Protein AF-A0A2W4LUK4-F1 (afdb_monomer_lite)

pLDDT: mean 84.58, std 15.96, range [46.69, 98.69]

Radius of gyration: 26.28 Å; chains: 1; bounding box: 44×62×73 Å

Sequence (164 aa):
MVSRQPTALFLGTAFAIAQFSGCGTDAVGIEACRRIERARCDAAVSCGFVDDGDACKRFYRDHCLHGLGRPAPDATSLDRCVQTIERASACARSNPEATAGECADPPSSADLDVCALVRSPERAPECAFLSVAPVPMPPSGGAGASGEAGTDSATAGAGGSAEP

Structure (mmCIF, N/CA/C/O backbone):
data_AF-A0A2W4LUK4-F1
#
_entry.id   AF-A0A2W4LUK4-F1
#
loop_
_atom_site.group_PDB
_atom_site.id
_atom_site.type_symbol
_atom_site.label_atom_id
_atom_site.label_alt_id
_atom_site.label_comp_id
_atom_site.label_asym_id
_atom_site.label_entity_id
_atom_site.label_seq_id
_atom_site.pdbx_PDB_ins_code
_atom_site.Cartn_x
_atom_site.Cartn_y
_atom_site.Cartn_z
_atom_site.occupancy
_atom_site.B_iso_or_equiv
_atom_site.auth_seq_id
_atom_site.auth_comp_id
_atom_site.auth_asym_id
_atom_site.auth_atom_id
_atom_site.pdbx_PDB_model_num
ATOM 1 N N . MET A 1 1 ? 3.392 -46.683 16.689 1.00 46.69 1 MET A N 1
ATOM 2 C CA . MET A 1 1 ? 2.782 -47.325 15.502 1.00 46.69 1 MET A CA 1
ATOM 3 C C . MET A 1 1 ? 2.897 -46.318 14.364 1.00 46.69 1 MET A C 1
ATOM 5 O O . MET A 1 1 ? 2.225 -45.305 14.410 1.00 46.69 1 MET A O 1
ATOM 9 N N . VAL A 1 2 ? 4.016 -46.294 13.634 1.00 59.22 2 VAL A N 1
ATOM 10 C CA . VAL A 1 2 ? 4.235 -46.971 12.336 1.00 59.22 2 VAL A CA 1
ATOM 11 C C . VAL A 1 2 ? 3.056 -46.805 11.377 1.00 59.22 2 VAL A C 1
ATOM 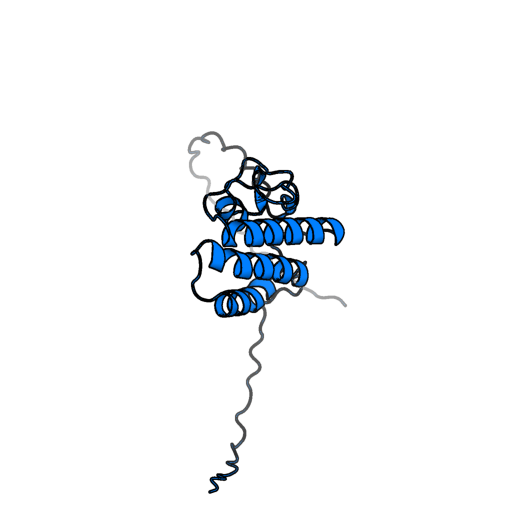13 O O . VAL A 1 2 ? 2.047 -47.478 11.539 1.00 59.22 2 VAL A O 1
ATOM 16 N N . SER A 1 3 ? 3.258 -46.015 10.321 1.00 57.88 3 SER A N 1
ATOM 17 C CA . SER A 1 3 ? 3.025 -46.523 8.968 1.00 57.88 3 SER A CA 1
ATOM 18 C C . SER A 1 3 ? 3.982 -45.848 7.980 1.00 57.88 3 SER A C 1
ATOM 20 O O . SER A 1 3 ? 3.891 -44.656 7.706 1.00 57.88 3 SER A O 1
ATOM 22 N N . ARG A 1 4 ? 4.963 -46.632 7.516 1.00 75.19 4 ARG A N 1
ATOM 23 C CA . ARG A 1 4 ? 5.791 -46.382 6.330 1.00 75.19 4 ARG A CA 1
ATOM 24 C C . ARG A 1 4 ? 5.063 -47.028 5.157 1.00 75.19 4 ARG A C 1
ATOM 26 O O . ARG A 1 4 ? 4.734 -48.208 5.265 1.00 75.19 4 ARG A O 1
ATOM 33 N N . GLN A 1 5 ? 4.901 -46.323 4.043 1.00 68.12 5 GLN A N 1
ATOM 34 C CA . GLN A 1 5 ? 4.593 -46.957 2.763 1.00 68.12 5 GLN A CA 1
ATOM 35 C C . GLN A 1 5 ? 5.349 -46.312 1.592 1.00 68.12 5 GLN A C 1
ATOM 37 O O . GLN A 1 5 ? 5.859 -45.200 1.740 1.00 68.12 5 GLN A O 1
ATOM 42 N N . PRO A 1 6 ? 5.536 -47.081 0.500 1.00 59.81 6 PRO A N 1
ATOM 43 C CA . PRO A 1 6 ? 6.794 -47.144 -0.224 1.00 59.81 6 PRO A CA 1
ATOM 44 C C . PRO A 1 6 ? 6.776 -46.469 -1.598 1.00 59.81 6 PRO A C 1
ATOM 46 O O . PRO A 1 6 ? 5.744 -46.157 -2.183 1.00 59.81 6 PRO A O 1
ATOM 49 N N . THR A 1 7 ? 8.000 -46.328 -2.091 1.00 68.56 7 THR A N 1
ATOM 50 C CA . THR A 1 7 ? 8.476 -46.049 -3.443 1.00 68.56 7 THR A CA 1
ATOM 51 C C . THR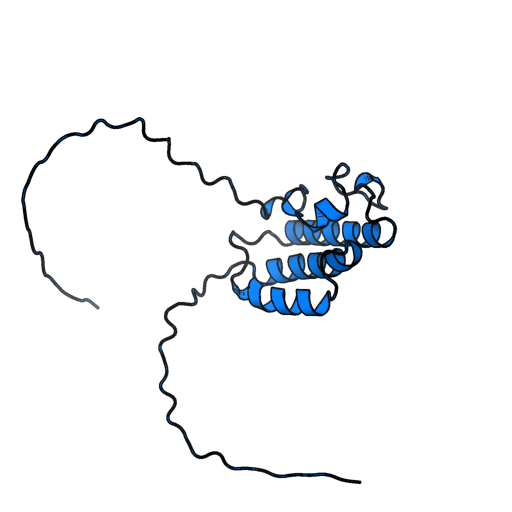 A 1 7 ? 7.639 -46.710 -4.548 1.00 68.56 7 THR A C 1
ATOM 53 O O . THR A 1 7 ? 7.563 -47.936 -4.615 1.00 68.56 7 THR A O 1
ATOM 56 N N . ALA A 1 8 ? 7.101 -45.908 -5.472 1.00 60.25 8 ALA A N 1
ATOM 57 C CA . ALA A 1 8 ? 6.606 -46.367 -6.769 1.00 60.25 8 ALA A CA 1
ATOM 58 C C . ALA A 1 8 ? 7.328 -45.603 -7.890 1.00 60.25 8 ALA A C 1
ATOM 60 O O . ALA A 1 8 ? 7.188 -44.390 -8.036 1.00 60.25 8 ALA A O 1
ATOM 61 N N . LEU A 1 9 ? 8.133 -46.357 -8.642 1.00 65.75 9 LEU A N 1
ATOM 62 C CA . LEU A 1 9 ? 8.734 -45.998 -9.923 1.00 65.75 9 LEU A CA 1
ATOM 63 C C . LEU A 1 9 ? 7.644 -45.526 -10.900 1.00 65.75 9 LEU A C 1
ATOM 65 O O . LEU A 1 9 ? 6.753 -46.307 -11.226 1.00 65.75 9 LEU A O 1
ATOM 69 N N . PHE A 1 10 ? 7.755 -44.305 -11.427 1.00 60.91 10 PHE A N 1
ATOM 70 C CA . PHE A 1 10 ? 7.036 -43.901 -12.638 1.00 60.91 10 PHE A CA 1
ATOM 71 C C . PHE A 1 10 ? 8.011 -43.819 -13.815 1.00 60.91 10 PHE A C 1
ATOM 73 O O . PHE A 1 10 ? 8.953 -43.027 -13.821 1.00 60.91 10 PHE A O 1
ATOM 80 N N . LEU A 1 11 ? 7.775 -44.714 -14.778 1.00 60.72 11 LEU A N 1
ATOM 81 C CA . LEU A 1 11 ? 8.427 -44.814 -16.080 1.00 60.72 11 LEU A CA 1
ATOM 82 C C . LEU A 1 11 ? 8.239 -43.532 -16.906 1.00 60.72 11 LEU A C 1
ATOM 84 O O . LEU A 1 11 ? 7.195 -42.883 -16.858 1.00 60.72 11 LEU A O 1
ATOM 88 N N . GLY A 1 12 ? 9.275 -43.215 -17.686 1.00 61.84 12 GLY A N 1
ATOM 89 C CA . GLY A 1 12 ? 9.436 -41.985 -18.454 1.00 61.84 12 GLY A CA 1
ATOM 90 C C . GLY A 1 12 ? 8.292 -41.669 -19.415 1.00 61.84 12 GLY A C 1
ATOM 91 O O . GLY A 1 12 ? 7.925 -42.470 -20.270 1.00 61.84 12 GLY A O 1
ATOM 92 N N . THR A 1 13 ? 7.789 -40.442 -19.299 1.00 68.19 13 THR A N 1
ATOM 93 C CA . THR A 1 13 ? 6.911 -39.805 -20.281 1.00 68.19 13 THR A CA 1
ATOM 94 C C . THR A 1 13 ? 7.718 -38.697 -20.956 1.00 68.19 13 THR A C 1
ATOM 96 O O . THR A 1 13 ? 8.252 -37.820 -20.278 1.00 68.19 13 THR A O 1
ATOM 99 N N . ALA A 1 14 ? 7.868 -38.777 -22.279 1.00 61.06 14 ALA A N 1
ATOM 100 C CA . ALA A 1 14 ? 8.579 -37.795 -23.088 1.00 61.06 14 ALA A CA 1
ATOM 101 C C . ALA A 1 14 ? 7.956 -36.400 -22.903 1.00 61.06 14 ALA A C 1
ATOM 103 O O . ALA A 1 14 ? 6.793 -36.176 -23.237 1.00 61.06 14 ALA A O 1
ATOM 104 N N . PHE A 1 15 ? 8.730 -35.475 -22.336 1.00 65.75 15 PHE A N 1
ATOM 105 C CA . PHE A 1 15 ? 8.309 -34.108 -22.051 1.00 65.75 15 PHE A CA 1
ATOM 106 C C . PHE A 1 15 ? 8.389 -33.284 -23.343 1.00 65.75 15 PHE A C 1
ATOM 108 O O . PHE A 1 15 ? 9.461 -32.827 -23.739 1.00 65.75 15 PHE A O 1
ATOM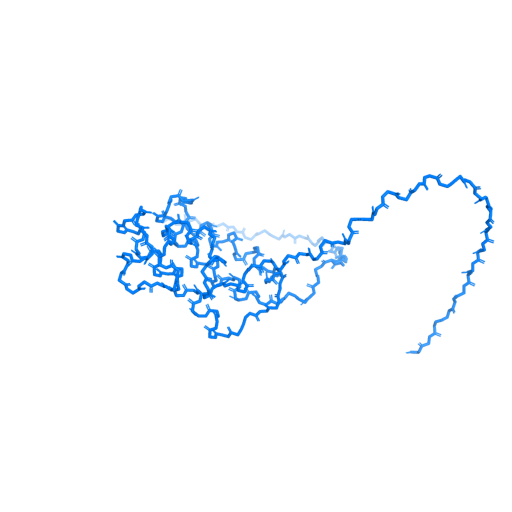 115 N N . ALA A 1 16 ? 7.261 -33.136 -24.039 1.00 65.62 16 ALA A N 1
ATOM 116 C CA . ALA A 1 16 ? 7.133 -32.184 -25.134 1.00 65.62 16 ALA A CA 1
ATOM 117 C C . ALA A 1 16 ? 7.242 -30.762 -24.556 1.00 65.62 16 ALA A C 1
ATOM 119 O O . ALA A 1 16 ? 6.345 -30.297 -23.855 1.00 65.62 16 ALA A O 1
ATOM 120 N N . ILE A 1 17 ? 8.367 -30.092 -24.810 1.00 64.81 17 ILE A N 1
ATOM 121 C CA . ILE A 1 17 ? 8.626 -28.715 -24.377 1.00 64.81 17 ILE A CA 1
ATOM 122 C C . ILE A 1 17 ? 7.738 -27.790 -25.219 1.00 64.81 17 ILE A C 1
ATOM 124 O O . ILE A 1 17 ? 8.090 -27.417 -26.338 1.00 64.81 17 ILE A O 1
ATOM 128 N N . ALA A 1 18 ? 6.555 -27.457 -24.703 1.00 59.66 18 ALA A N 1
ATOM 129 C CA . ALA A 1 18 ? 5.719 -26.407 -25.266 1.00 59.66 18 ALA A CA 1
ATOM 130 C C . ALA A 1 18 ? 6.436 -25.059 -25.086 1.00 59.66 18 ALA A C 1
ATOM 132 O O . ALA A 1 18 ? 6.815 -24.683 -23.978 1.00 59.66 18 ALA A O 1
ATOM 133 N N . GLN A 1 19 ? 6.652 -24.352 -26.194 1.00 59.44 19 GLN A N 1
ATOM 134 C CA . GLN A 1 19 ? 7.237 -23.015 -26.223 1.00 59.44 19 GLN A CA 1
ATOM 135 C C . GLN A 1 19 ? 6.277 -22.037 -25.530 1.00 59.44 19 GLN A C 1
ATOM 137 O O . GLN A 1 19 ? 5.262 -21.644 -26.102 1.00 59.44 19 GLN A O 1
ATOM 142 N N . PHE A 1 20 ? 6.585 -21.645 -24.292 1.00 57.16 20 PHE A N 1
ATOM 143 C CA . PHE A 1 20 ? 5.895 -20.570 -23.574 1.00 57.16 20 PHE A CA 1
ATOM 144 C C . PHE A 1 20 ? 6.317 -19.200 -24.132 1.00 57.16 20 PHE A C 1
ATOM 146 O O . PHE A 1 20 ? 6.951 -18.395 -23.453 1.00 57.16 20 PHE A O 1
ATOM 153 N N . SER A 1 21 ? 5.984 -18.916 -25.389 1.00 52.38 21 SER A N 1
ATOM 154 C CA . SER A 1 21 ? 6.063 -17.563 -25.941 1.00 52.38 21 SER A CA 1
ATOM 155 C C . SER A 1 21 ? 4.895 -16.742 -25.385 1.00 52.38 21 SER A C 1
ATOM 157 O O . SER A 1 21 ? 3.808 -16.755 -25.960 1.00 52.38 21 SER A O 1
ATOM 159 N N . GLY A 1 22 ? 5.081 -16.080 -24.238 1.00 51.62 22 GLY A N 1
ATOM 160 C CA . GLY A 1 22 ? 4.031 -15.207 -23.693 1.00 51.62 22 GLY A CA 1
ATOM 161 C C . GLY A 1 22 ? 4.251 -14.572 -22.318 1.00 51.62 22 GLY A C 1
ATOM 162 O O . GLY A 1 22 ? 3.525 -13.642 -21.982 1.00 51.62 22 GLY A O 1
ATOM 163 N N . CYS A 1 23 ? 5.238 -14.997 -21.526 1.00 60.34 23 CYS A N 1
ATOM 164 C CA . CYS A 1 23 ? 5.601 -14.284 -20.298 1.00 60.34 23 CYS A CA 1
ATOM 165 C C . CYS A 1 23 ? 6.689 -13.256 -20.631 1.00 60.34 23 CYS A C 1
ATOM 167 O O . CYS A 1 23 ? 7.864 -13.611 -20.696 1.00 60.34 23 CYS A O 1
ATOM 169 N N . GLY A 1 24 ? 6.308 -12.003 -20.895 1.00 65.94 24 GLY A N 1
ATOM 170 C CA . GLY A 1 24 ? 7.277 -10.914 -21.047 1.00 65.94 24 GLY A CA 1
ATOM 171 C C . GLY A 1 24 ? 8.159 -10.819 -19.798 1.00 65.94 24 GLY A C 1
ATOM 172 O O . GLY A 1 24 ? 7.650 -10.806 -18.680 1.00 65.94 24 GLY A O 1
ATOM 173 N N . THR A 1 25 ? 9.478 -10.795 -19.975 1.00 66.38 25 THR A N 1
ATOM 174 C CA . THR A 1 25 ? 10.460 -10.781 -18.875 1.00 66.38 25 THR A CA 1
ATOM 175 C C . THR A 1 25 ? 10.599 -9.419 -18.196 1.00 66.38 25 THR A C 1
ATOM 177 O O . THR A 1 25 ? 11.348 -9.289 -17.233 1.00 66.38 25 THR A O 1
ATOM 180 N N . ASP A 1 26 ? 9.866 -8.412 -18.668 1.00 79.31 26 ASP A N 1
ATOM 181 C CA . ASP A 1 26 ? 10.051 -7.006 -18.297 1.00 79.31 26 ASP A CA 1
ATOM 182 C C . ASP A 1 26 ? 9.145 -6.566 -17.137 1.00 79.31 26 ASP A C 1
ATOM 184 O O . ASP A 1 26 ? 8.803 -5.391 -17.000 1.00 79.31 26 ASP A O 1
ATOM 188 N N . ALA A 1 27 ? 8.726 -7.510 -16.291 1.00 87.62 27 ALA A N 1
ATOM 189 C CA . ALA A 1 27 ? 7.955 -7.194 -15.098 1.00 87.62 27 ALA A CA 1
ATOM 190 C C . ALA A 1 27 ? 8.803 -6.342 -14.137 1.00 87.62 27 ALA A C 1
ATOM 192 O O . ALA A 1 27 ? 9.774 -6.806 -13.538 1.00 87.62 27 ALA A O 1
ATOM 193 N N . VAL A 1 28 ? 8.413 -5.079 -13.965 1.00 92.00 28 VAL A N 1
ATOM 194 C CA . VAL A 1 28 ? 9.071 -4.130 -13.061 1.00 92.00 28 VAL A CA 1
ATOM 195 C C . VAL A 1 28 ? 8.304 -4.012 -11.749 1.00 92.00 28 VAL A C 1
ATOM 197 O O . VAL A 1 28 ? 7.080 -4.051 -11.710 1.00 92.00 28 VAL A O 1
ATOM 200 N N . GLY A 1 29 ? 9.015 -3.854 -10.633 1.00 95.00 29 GLY A N 1
ATOM 201 C CA . GLY A 1 29 ? 8.372 -3.581 -9.345 1.00 95.00 29 GLY A CA 1
ATOM 202 C C . GLY A 1 29 ? 7.604 -4.758 -8.728 1.00 95.00 29 GLY A C 1
ATOM 203 O O . GLY A 1 29 ? 6.716 -4.517 -7.916 1.00 95.00 29 GLY A O 1
ATOM 204 N N . ILE A 1 30 ? 7.943 -6.013 -9.051 1.00 96.25 30 ILE A N 1
ATOM 205 C CA . ILE A 1 30 ? 7.355 -7.218 -8.419 1.00 96.25 30 ILE A CA 1
ATOM 206 C C . ILE A 1 30 ? 7.409 -7.121 -6.888 1.00 96.25 30 ILE A C 1
ATOM 208 O O . ILE A 1 30 ? 6.395 -7.280 -6.208 1.00 96.25 30 ILE A O 1
ATOM 212 N N . GLU A 1 31 ? 8.579 -6.801 -6.335 1.00 97.06 31 GLU A N 1
ATOM 213 C CA . GLU A 1 31 ? 8.751 -6.680 -4.884 1.00 97.06 31 GLU A CA 1
ATOM 214 C C . GLU A 1 31 ? 8.003 -5.473 -4.302 1.00 97.06 31 GLU A C 1
ATOM 216 O O . GLU A 1 31 ? 7.440 -5.565 -3.213 1.00 97.06 31 GLU A O 1
ATOM 221 N N . ALA A 1 32 ? 7.909 -4.366 -5.046 1.00 97.69 32 ALA A N 1
ATOM 222 C CA . ALA A 1 32 ? 7.105 -3.215 -4.642 1.00 97.69 32 ALA A CA 1
ATOM 223 C C . ALA A 1 32 ? 5.610 -3.574 -4.561 1.00 97.69 32 ALA A C 1
ATOM 225 O O . ALA A 1 32 ? 4.979 -3.315 -3.538 1.00 97.69 32 ALA A O 1
ATOM 226 N N . CYS A 1 33 ? 5.073 -4.253 -5.581 1.00 98.06 33 CYS A N 1
ATOM 227 C CA . CYS A 1 33 ? 3.707 -4.782 -5.581 1.00 98.06 33 CYS A CA 1
ATOM 228 C C . CYS A 1 33 ? 3.466 -5.693 -4.372 1.00 98.06 33 CYS A C 1
ATOM 230 O O . CYS A 1 33 ? 2.536 -5.470 -3.602 1.00 98.06 33 CYS A O 1
ATOM 232 N N . ARG A 1 34 ? 4.350 -6.672 -4.135 1.00 98.31 34 ARG A N 1
ATOM 233 C CA . ARG A 1 34 ? 4.213 -7.621 -3.017 1.00 98.31 34 ARG A CA 1
ATOM 234 C C . ARG A 1 34 ? 4.187 -6.939 -1.656 1.00 98.31 34 ARG A C 1
ATOM 236 O O . ARG A 1 34 ? 3.431 -7.367 -0.786 1.00 98.31 34 ARG A O 1
ATOM 243 N N . ARG A 1 35 ? 5.017 -5.914 -1.450 1.00 98.44 35 ARG A N 1
ATOM 244 C CA . ARG A 1 35 ? 5.051 -5.153 -0.193 1.00 98.44 35 ARG A CA 1
ATOM 245 C C . ARG A 1 35 ? 3.755 -4.376 0.029 1.00 98.44 35 ARG A C 1
ATOM 247 O O . ARG A 1 35 ? 3.193 -4.458 1.117 1.00 98.44 35 ARG A O 1
ATOM 254 N N . ILE A 1 36 ? 3.266 -3.690 -1.002 1.00 98.31 36 ILE A N 1
ATOM 255 C CA . ILE A 1 36 ? 2.015 -2.922 -0.946 1.00 98.31 36 ILE A CA 1
ATOM 256 C C . ILE A 1 36 ? 0.830 -3.854 -0.686 1.00 98.31 36 ILE A C 1
ATOM 258 O O . ILE A 1 36 ? 0.065 -3.629 0.248 1.00 98.31 36 ILE A O 1
ATOM 262 N N . GLU A 1 37 ? 0.704 -4.938 -1.453 1.00 98.38 37 GLU A N 1
ATOM 263 C CA . GLU A 1 37 ? -0.430 -5.855 -1.317 1.00 98.38 37 GLU A CA 1
ATOM 264 C C . GLU A 1 37 ? -0.395 -6.647 -0.010 1.00 98.38 37 GLU A C 1
ATOM 266 O O . GLU A 1 37 ? -1.443 -6.940 0.557 1.00 98.38 37 GLU A O 1
ATOM 271 N N . ARG A 1 38 ? 0.790 -6.933 0.544 1.00 98.56 38 ARG A N 1
ATOM 272 C CA . ARG A 1 38 ? 0.893 -7.505 1.893 1.00 98.56 38 ARG A CA 1
ATOM 273 C C . ARG A 1 38 ? 0.296 -6.570 2.941 1.00 98.56 38 ARG A C 1
ATOM 275 O O . ARG A 1 38 ? -0.549 -7.012 3.714 1.00 98.56 38 ARG A O 1
ATOM 282 N N . ALA A 1 39 ? 0.693 -5.297 2.923 1.00 98.38 39 ALA A N 1
ATOM 283 C CA . ALA A 1 39 ? 0.162 -4.297 3.845 1.00 98.38 39 ALA A CA 1
ATOM 284 C C . ALA A 1 39 ? -1.359 -4.135 3.680 1.00 98.38 39 ALA A C 1
ATOM 286 O O . ALA A 1 39 ? -2.089 -4.110 4.670 1.00 98.38 39 ALA A O 1
ATOM 287 N N . ARG A 1 40 ? -1.861 -4.108 2.435 1.00 98.50 40 ARG A N 1
ATOM 288 C CA . ARG A 1 40 ? -3.305 -4.038 2.154 1.00 98.50 40 ARG A CA 1
ATOM 289 C C . ARG A 1 40 ? -4.052 -5.267 2.647 1.00 98.50 40 ARG A C 1
ATOM 291 O O . ARG A 1 40 ? -5.105 -5.102 3.244 1.00 98.50 40 ARG A O 1
ATOM 298 N N . CYS A 1 41 ? -3.529 -6.474 2.438 1.00 98.62 41 CYS A N 1
ATOM 299 C CA . CYS A 1 41 ? -4.164 -7.703 2.915 1.00 98.62 41 CYS A CA 1
ATOM 300 C C . CYS A 1 41 ? -4.256 -7.751 4.445 1.00 98.62 41 CYS A C 1
ATOM 302 O O . CYS A 1 41 ? -5.300 -8.125 4.976 1.00 98.62 41 CYS A O 1
ATOM 304 N N . ASP A 1 42 ? -3.201 -7.345 5.157 1.00 97.44 42 ASP A N 1
ATOM 305 C CA . ASP A 1 42 ? -3.223 -7.292 6.624 1.00 97.44 42 ASP A CA 1
ATOM 306 C C . ASP A 1 42 ? -4.214 -6.220 7.133 1.00 97.44 42 ASP A C 1
ATOM 308 O O . ASP A 1 42 ? -4.914 -6.427 8.129 1.00 97.44 42 ASP A O 1
ATOM 312 N N . ALA A 1 43 ? -4.333 -5.097 6.418 1.00 97.56 43 ALA A N 1
ATOM 313 C CA . ALA A 1 43 ? -5.296 -4.039 6.717 1.00 97.56 43 ALA A CA 1
ATOM 314 C C . ALA A 1 43 ? -6.749 -4.430 6.394 1.00 97.56 43 ALA A C 1
ATOM 316 O O . ALA A 1 43 ? -7.666 -4.118 7.155 1.00 97.56 43 ALA A O 1
ATOM 317 N N . ALA A 1 44 ? -6.958 -5.147 5.290 1.00 98.31 44 ALA A N 1
ATOM 318 C CA . ALA A 1 44 ? -8.261 -5.531 4.756 1.00 98.31 44 ALA A CA 1
ATOM 319 C C . ALA A 1 44 ? -9.075 -6.397 5.727 1.00 98.31 44 ALA A C 1
ATOM 321 O O . ALA A 1 44 ? -10.299 -6.269 5.753 1.00 98.31 44 ALA A O 1
ATOM 322 N N . VAL A 1 45 ? -8.411 -7.208 6.559 1.00 98.19 45 VAL A N 1
ATOM 323 C CA . VAL A 1 45 ? -9.060 -7.984 7.632 1.00 98.19 45 VAL A CA 1
ATOM 324 C C . VAL A 1 45 ? -9.730 -7.059 8.649 1.00 98.19 45 VAL A C 1
ATOM 326 O O . VAL A 1 45 ? -10.873 -7.278 9.036 1.00 98.19 45 VAL A O 1
ATOM 329 N N . SER A 1 46 ? -9.050 -5.977 9.040 1.00 97.00 46 SER A N 1
ATOM 330 C CA . SER A 1 46 ? -9.565 -5.022 10.039 1.00 97.00 46 SER A CA 1
ATOM 331 C C . SER A 1 46 ? -10.763 -4.226 9.508 1.00 97.00 46 SER A C 1
ATOM 333 O O . SER A 1 46 ? -11.611 -3.791 10.275 1.00 97.00 46 SER A O 1
ATOM 335 N N . CYS A 1 47 ? -10.841 -4.070 8.185 1.00 97.88 47 CYS A N 1
ATOM 336 C CA . CYS A 1 47 ? -11.932 -3.399 7.483 1.00 97.88 47 CYS A CA 1
ATOM 337 C C . CYS A 1 47 ? -13.038 -4.349 6.990 1.00 97.88 47 CYS A C 1
ATOM 339 O O . CYS A 1 47 ? -13.947 -3.903 6.291 1.00 97.88 47 CYS A O 1
ATOM 341 N N . GLY A 1 48 ? -12.957 -5.652 7.289 1.00 97.81 48 GLY A N 1
ATOM 342 C CA . GLY A 1 48 ? -13.950 -6.643 6.859 1.00 97.81 48 GLY A CA 1
ATOM 343 C C . GLY A 1 48 ? -14.035 -6.846 5.340 1.00 97.81 48 GLY A C 1
ATOM 344 O O . GLY A 1 48 ? -15.074 -7.259 4.834 1.00 97.81 48 GLY A O 1
ATOM 345 N N . PHE A 1 49 ? -12.977 -6.526 4.586 1.00 97.94 49 PHE A N 1
ATOM 346 C CA . PHE A 1 49 ? -12.947 -6.743 3.132 1.00 97.94 49 PHE A CA 1
ATOM 347 C C . PHE A 1 49 ? -12.558 -8.174 2.759 1.00 97.94 49 PHE A C 1
ATOM 349 O O . PHE A 1 49 ? -12.928 -8.650 1.688 1.00 97.94 49 PHE A O 1
ATOM 356 N N . VAL A 1 50 ? -11.788 -8.837 3.623 1.00 98.06 50 VAL A N 1
ATOM 357 C CA . VAL A 1 50 ? -11.378 -10.237 3.486 1.00 98.06 50 VAL A CA 1
ATOM 358 C C . VAL A 1 50 ? -11.430 -10.904 4.857 1.00 98.06 50 VAL A C 1
ATOM 360 O O . VAL A 1 50 ? -11.054 -10.287 5.851 1.00 98.06 50 VAL A O 1
ATOM 363 N N . ASP A 1 51 ? -11.841 -12.169 4.900 1.00 98.00 51 ASP A N 1
ATOM 364 C CA . ASP A 1 51 ? -11.873 -12.945 6.148 1.00 98.00 51 ASP A CA 1
ATOM 365 C C . ASP A 1 51 ? -10.507 -13.572 6.480 1.00 98.00 51 ASP A C 1
ATOM 367 O O . ASP A 1 51 ? -10.169 -13.776 7.644 1.00 98.00 51 ASP A O 1
ATOM 371 N N . ASP A 1 52 ? -9.702 -13.868 5.452 1.00 98.00 52 ASP A N 1
ATOM 372 C CA . ASP A 1 52 ? -8.401 -14.535 5.572 1.00 98.00 52 ASP A CA 1
ATOM 373 C C . ASP A 1 52 ? -7.297 -13.708 4.889 1.00 98.00 52 ASP A C 1
ATOM 375 O O . ASP A 1 52 ? -7.112 -13.728 3.664 1.00 98.00 52 ASP A O 1
ATOM 379 N N . GLY A 1 53 ? -6.528 -12.984 5.707 1.00 97.94 53 GLY A N 1
ATOM 380 C CA . GLY A 1 53 ? -5.388 -12.192 5.250 1.00 97.94 53 GLY A CA 1
ATOM 381 C C . GLY A 1 53 ? -4.263 -13.036 4.636 1.00 97.94 53 GLY A C 1
ATOM 382 O O . GLY A 1 53 ? -3.597 -12.583 3.704 1.00 97.94 53 GLY A O 1
ATOM 383 N N . ASP A 1 54 ? -4.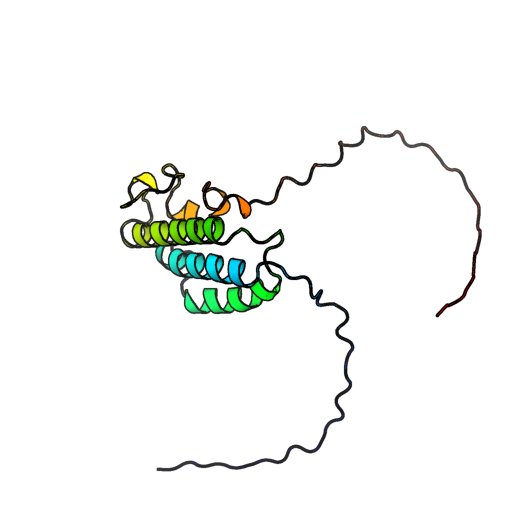052 -14.276 5.085 1.00 98.44 54 ASP A N 1
ATOM 384 C CA . ASP A 1 54 ? -3.010 -15.159 4.546 1.00 98.44 54 ASP A CA 1
ATOM 385 C C . ASP A 1 54 ? -3.403 -15.742 3.184 1.00 98.44 54 ASP A C 1
ATOM 387 O O . ASP A 1 54 ? -2.550 -15.889 2.300 1.00 98.44 54 ASP A O 1
ATOM 391 N N . ALA A 1 55 ? -4.688 -16.033 2.962 1.00 98.38 55 ALA A N 1
ATOM 392 C CA . ALA A 1 55 ? -5.208 -16.326 1.627 1.00 98.38 55 ALA A CA 1
ATOM 393 C C . ALA A 1 55 ? -5.036 -15.129 0.680 1.00 98.38 55 ALA A C 1
ATOM 395 O O . ALA A 1 55 ? -4.503 -15.308 -0.419 1.00 98.38 55 ALA A O 1
ATOM 396 N N . CYS A 1 56 ? -5.382 -13.916 1.126 1.00 98.69 56 CYS A N 1
ATOM 397 C CA . CYS A 1 56 ? -5.158 -12.681 0.367 1.00 98.69 56 CYS A CA 1
ATOM 398 C C . CYS A 1 56 ? -3.676 -12.514 -0.020 1.00 98.69 56 CYS A C 1
ATOM 400 O O . CYS A 1 56 ? -3.349 -12.325 -1.193 1.00 98.69 56 CYS A O 1
ATOM 402 N N . LYS A 1 57 ? -2.748 -12.688 0.932 1.00 98.69 57 LYS A N 1
ATOM 403 C CA . LYS A 1 57 ? -1.299 -12.589 0.676 1.00 98.69 57 LYS A CA 1
ATOM 404 C C . LYS A 1 57 ? -0.798 -13.643 -0.313 1.00 98.69 57 LYS A C 1
ATOM 406 O O . LYS A 1 57 ? 0.040 -13.326 -1.155 1.00 98.69 57 LYS A O 1
ATOM 411 N N . ARG A 1 58 ? -1.292 -14.886 -0.242 1.00 98.38 58 ARG A N 1
ATOM 412 C CA . ARG A 1 58 ? -0.943 -15.943 -1.213 1.00 98.38 58 ARG A CA 1
ATOM 413 C C . ARG A 1 58 ? -1.429 -15.605 -2.618 1.00 98.38 58 ARG A C 1
ATOM 415 O O . ARG A 1 58 ? -0.656 -15.759 -3.556 1.00 98.38 58 ARG A O 1
ATOM 422 N N . PHE A 1 59 ? -2.656 -15.103 -2.744 1.00 97.94 59 PHE A N 1
ATOM 423 C CA . PHE A 1 59 ? -3.204 -14.638 -4.016 1.00 97.94 59 PHE A CA 1
ATOM 424 C C . PHE A 1 59 ? -2.331 -13.527 -4.619 1.00 97.94 59 PHE A C 1
ATOM 426 O O . PHE A 1 59 ? -1.842 -13.654 -5.743 1.00 97.94 59 PHE A O 1
ATOM 433 N N . TYR A 1 60 ? -2.028 -12.480 -3.846 1.00 97.94 60 TYR A N 1
ATOM 434 C CA . TYR A 1 60 ? -1.229 -11.360 -4.347 1.00 97.94 60 TYR A CA 1
ATOM 435 C C . TYR A 1 60 ? 0.256 -11.674 -4.549 1.00 97.94 60 TYR A C 1
ATOM 437 O O . TYR A 1 60 ? 0.890 -11.061 -5.405 1.00 97.94 60 TYR A O 1
ATOM 445 N N . ARG A 1 61 ? 0.825 -12.667 -3.851 1.00 97.50 61 ARG A N 1
ATOM 446 C CA . ARG A 1 61 ? 2.190 -13.157 -4.126 1.00 97.50 61 ARG A CA 1
ATOM 447 C C . ARG A 1 61 ? 2.358 -13.566 -5.592 1.00 97.50 61 ARG A C 1
ATOM 449 O O . ARG A 1 61 ? 3.418 -13.291 -6.167 1.00 97.50 61 ARG A O 1
ATOM 456 N N . ASP A 1 62 ? 1.327 -14.202 -6.147 1.00 96.62 62 ASP A N 1
ATOM 457 C CA . ASP A 1 62 ? 1.310 -14.727 -7.510 1.00 96.62 62 ASP A CA 1
ATOM 458 C C . ASP A 1 62 ? 0.821 -13.654 -8.501 1.00 96.62 62 ASP A C 1
ATOM 460 O O . ASP A 1 62 ? 1.457 -13.448 -9.531 1.00 96.62 62 ASP A O 1
ATOM 464 N N . HIS A 1 63 ? -0.207 -12.867 -8.157 1.00 95.31 63 HIS A N 1
ATOM 465 C CA . HIS A 1 63 ? -0.658 -11.743 -8.998 1.00 95.31 63 HIS A CA 1
ATOM 466 C C . HIS A 1 63 ? 0.416 -10.666 -9.205 1.00 95.31 63 HIS A C 1
ATOM 468 O O . HIS A 1 63 ? 0.511 -10.082 -10.284 1.00 95.31 63 HIS A O 1
ATOM 474 N N . CYS A 1 64 ? 1.268 -10.432 -8.206 1.00 96.88 64 CYS A N 1
ATOM 475 C CA . CYS A 1 64 ? 2.369 -9.481 -8.319 1.00 96.88 64 CYS A CA 1
ATOM 476 C C . CYS A 1 64 ? 3.529 -9.964 -9.205 1.00 96.88 64 CYS A C 1
ATOM 478 O O . CYS A 1 64 ? 4.469 -9.198 -9.407 1.00 96.88 64 CYS A O 1
ATOM 480 N N . LEU A 1 65 ? 3.501 -11.187 -9.756 1.00 94.62 65 LEU A N 1
ATOM 481 C CA . LEU A 1 65 ? 4.530 -11.654 -10.700 1.00 94.62 65 LEU A CA 1
ATOM 482 C C . LEU A 1 65 ? 4.555 -10.847 -12.006 1.00 94.62 65 LEU A C 1
ATOM 484 O O . LEU A 1 65 ? 5.571 -10.840 -12.693 1.00 94.62 65 LEU A O 1
ATOM 488 N N . HIS A 1 66 ? 3.479 -10.121 -12.312 1.00 91.62 66 HIS A N 1
ATOM 489 C CA . HIS A 1 66 ? 3.420 -9.182 -13.434 1.00 91.62 66 HIS A CA 1
ATOM 490 C C . HIS A 1 66 ? 4.002 -7.799 -13.105 1.00 91.62 66 HIS A C 1
ATOM 492 O O . HIS A 1 66 ? 4.064 -6.935 -13.976 1.00 91.62 66 HIS A O 1
ATOM 498 N N . GLY A 1 67 ? 4.449 -7.588 -11.864 1.00 92.00 67 GLY A N 1
ATOM 499 C CA . GLY A 1 67 ? 4.973 -6.312 -11.410 1.00 92.00 67 GLY A CA 1
ATOM 500 C C . GLY A 1 67 ? 3.890 -5.268 -11.151 1.00 92.00 67 GLY A C 1
ATOM 501 O O . GLY A 1 67 ? 2.699 -5.562 -11.049 1.00 92.00 67 GLY A O 1
ATOM 502 N N . LEU A 1 68 ? 4.325 -4.019 -11.025 1.00 90.12 68 LEU A N 1
ATOM 503 C CA . LEU A 1 68 ? 3.437 -2.871 -11.098 1.00 90.12 68 LEU A CA 1
ATOM 504 C C . LEU A 1 68 ? 3.202 -2.584 -12.586 1.00 90.12 68 LEU A C 1
ATOM 506 O O . LEU A 1 68 ? 4.150 -2.576 -13.364 1.00 90.12 68 LEU A O 1
ATOM 510 N N . GLY A 1 69 ? 1.964 -2.307 -13.002 1.00 88.31 69 GLY A N 1
ATOM 511 C CA . GLY A 1 69 ? 1.640 -1.917 -14.390 1.00 88.31 69 GLY A CA 1
ATOM 512 C C . GLY A 1 69 ? 2.191 -0.542 -14.811 1.00 88.31 69 GLY A C 1
ATOM 513 O O . GLY A 1 69 ? 1.547 0.173 -15.572 1.00 88.31 69 GLY A O 1
ATOM 514 N N . ARG A 1 70 ? 3.316 -0.122 -14.225 1.00 87.69 70 ARG A N 1
ATOM 515 C CA . ARG A 1 70 ? 3.960 1.193 -14.289 1.00 87.69 70 ARG A CA 1
ATOM 516 C C . ARG A 1 70 ? 5.401 1.077 -13.753 1.00 87.69 70 ARG A C 1
ATOM 518 O O . ARG A 1 70 ? 5.708 0.085 -13.087 1.00 87.69 70 ARG A O 1
ATOM 525 N N . PRO A 1 71 ? 6.272 2.082 -13.961 1.00 90.81 71 PRO A N 1
ATOM 526 C CA . PRO A 1 71 ? 7.605 2.089 -13.365 1.00 90.81 71 PRO A CA 1
ATOM 527 C C . PRO A 1 71 ? 7.559 1.903 -11.847 1.00 90.81 71 PRO A C 1
ATOM 529 O O . PRO A 1 71 ? 6.689 2.452 -11.167 1.00 90.81 71 PRO A O 1
ATOM 532 N N . ALA A 1 72 ? 8.499 1.125 -11.315 1.00 92.44 72 ALA A N 1
ATOM 533 C CA . ALA A 1 72 ? 8.609 0.946 -9.877 1.00 92.44 72 ALA A CA 1
ATOM 534 C C . ALA A 1 72 ? 8.910 2.296 -9.195 1.00 92.44 72 ALA A C 1
ATOM 536 O O . ALA A 1 72 ? 9.739 3.053 -9.709 1.00 92.44 72 ALA A O 1
ATOM 537 N N . PRO A 1 73 ? 8.270 2.605 -8.052 1.00 96.31 73 PRO A N 1
ATOM 538 C CA . PRO A 1 73 ? 8.646 3.766 -7.255 1.00 96.31 73 PRO A CA 1
ATOM 539 C C . PRO A 1 73 ? 10.074 3.601 -6.720 1.00 96.31 73 PRO A C 1
ATOM 541 O O . PRO A 1 73 ? 10.579 2.481 -6.585 1.00 96.31 73 PRO A O 1
ATOM 544 N N . ASP A 1 74 ? 10.712 4.710 -6.350 1.00 97.50 74 ASP A N 1
ATOM 545 C CA . ASP A 1 74 ? 11.918 4.641 -5.532 1.00 97.50 74 ASP A CA 1
ATOM 546 C C . ASP A 1 74 ? 11.599 4.063 -4.138 1.00 97.50 74 ASP A C 1
ATOM 548 O O . ASP A 1 74 ? 10.450 4.066 -3.681 1.00 97.50 74 ASP A O 1
ATOM 552 N N . ALA A 1 75 ? 12.628 3.568 -3.446 1.00 97.12 75 ALA A N 1
ATOM 553 C CA . ALA A 1 75 ? 12.466 2.913 -2.149 1.00 97.12 75 ALA A CA 1
ATOM 554 C C . ALA A 1 75 ? 11.795 3.816 -1.099 1.00 97.12 75 ALA A C 1
ATOM 556 O O . ALA A 1 75 ? 10.966 3.339 -0.330 1.00 97.12 75 ALA A O 1
ATOM 557 N N . THR A 1 76 ? 12.088 5.121 -1.105 1.00 98.06 76 THR A N 1
ATOM 558 C CA . THR A 1 76 ? 11.523 6.061 -0.125 1.00 98.06 76 THR A CA 1
ATOM 559 C C . THR A 1 76 ? 10.027 6.248 -0.355 1.00 98.06 76 THR A C 1
ATOM 561 O O . THR A 1 76 ? 9.245 6.215 0.595 1.00 98.06 76 THR A O 1
ATOM 564 N N . SER A 1 77 ? 9.611 6.425 -1.611 1.00 97.62 77 SER A N 1
ATOM 565 C CA . SER A 1 77 ? 8.193 6.540 -1.972 1.00 97.62 77 SER A CA 1
ATOM 566 C C . SER A 1 77 ? 7.419 5.256 -1.655 1.00 97.62 77 SER A C 1
ATOM 568 O O . SER A 1 77 ? 6.324 5.315 -1.095 1.00 97.62 77 SER A O 1
ATOM 570 N N . LEU A 1 78 ? 8.011 4.089 -1.931 1.00 98.00 78 LEU A N 1
ATOM 571 C CA . LEU A 1 78 ? 7.434 2.793 -1.568 1.00 98.00 78 LEU A CA 1
ATOM 572 C C . LEU A 1 78 ? 7.246 2.646 -0.051 1.00 98.00 78 LEU A C 1
ATOM 574 O O . LEU A 1 78 ? 6.174 2.241 0.395 1.00 98.00 78 LEU A O 1
ATOM 578 N N . ASP A 1 79 ? 8.269 2.985 0.734 1.00 98.31 79 ASP A N 1
ATOM 579 C CA . ASP A 1 79 ? 8.244 2.855 2.192 1.00 98.31 79 ASP A CA 1
ATOM 580 C C . ASP A 1 79 ? 7.188 3.763 2.827 1.00 98.31 79 ASP A C 1
ATOM 582 O O . ASP A 1 79 ? 6.448 3.316 3.704 1.00 98.31 79 ASP A O 1
ATOM 586 N N . ARG A 1 80 ? 7.058 5.009 2.349 1.00 97.75 80 ARG A N 1
ATOM 587 C CA . ARG A 1 80 ? 6.000 5.922 2.809 1.00 97.75 80 ARG A CA 1
ATOM 588 C C . ARG A 1 80 ? 4.613 5.368 2.511 1.00 97.75 80 ARG A C 1
ATOM 590 O O . ARG A 1 80 ? 3.769 5.375 3.399 1.00 97.75 80 ARG A O 1
ATOM 597 N N . CYS A 1 81 ? 4.391 4.841 1.307 1.00 98.38 81 CYS A N 1
ATOM 598 C CA . CYS A 1 81 ? 3.103 4.248 0.956 1.00 98.38 81 CYS A CA 1
ATOM 599 C C . CYS A 1 81 ? 2.750 3.045 1.846 1.00 98.38 81 CYS A C 1
ATOM 601 O O . CYS A 1 81 ? 1.649 2.978 2.394 1.00 98.38 81 CYS A O 1
ATOM 603 N N . VAL A 1 82 ? 3.692 2.114 2.038 1.00 98.38 82 VAL A N 1
ATOM 604 C CA . VAL A 1 82 ? 3.495 0.943 2.910 1.00 98.38 82 VAL A CA 1
ATOM 605 C C . VAL A 1 82 ? 3.188 1.380 4.342 1.00 98.38 82 VAL A C 1
ATOM 607 O O . VAL A 1 82 ? 2.216 0.906 4.925 1.00 98.38 82 VAL A O 1
ATOM 610 N N . GLN A 1 83 ? 3.942 2.342 4.877 1.00 97.62 83 GLN A N 1
ATOM 611 C CA . GLN A 1 83 ? 3.715 2.865 6.221 1.00 97.62 83 GLN A CA 1
ATOM 612 C C . GLN A 1 83 ? 2.344 3.548 6.362 1.00 97.62 83 GLN A C 1
ATOM 614 O O . GLN A 1 83 ? 1.681 3.367 7.382 1.00 97.62 83 GLN A O 1
ATOM 619 N N . THR A 1 84 ? 1.883 4.290 5.350 1.00 97.69 84 THR A N 1
ATOM 620 C CA . THR A 1 84 ? 0.531 4.872 5.337 1.00 97.69 84 THR A CA 1
ATOM 621 C C . THR A 1 84 ? -0.547 3.788 5.452 1.00 97.69 84 THR A C 1
ATOM 623 O O . THR A 1 84 ? -1.470 3.929 6.254 1.00 97.69 84 THR A O 1
ATOM 626 N N . ILE A 1 85 ? -0.413 2.675 4.720 1.00 98.00 85 ILE A N 1
ATOM 627 C CA . ILE A 1 85 ? -1.361 1.546 4.781 1.00 98.00 85 ILE A CA 1
ATOM 628 C C . ILE A 1 85 ? -1.301 0.840 6.145 1.00 98.00 85 ILE A C 1
ATOM 630 O O . ILE A 1 85 ? -2.338 0.494 6.709 1.00 98.00 85 ILE A O 1
ATOM 634 N N . GLU A 1 86 ? -0.108 0.645 6.707 1.00 97.25 86 GLU A N 1
ATOM 635 C CA . GLU A 1 86 ? 0.070 0.014 8.021 1.00 97.25 86 GLU A CA 1
ATOM 636 C C . GLU A 1 86 ? -0.526 0.858 9.157 1.00 97.25 86 GLU A C 1
ATOM 638 O O . GLU A 1 86 ? -1.197 0.318 10.040 1.00 97.25 86 GLU A O 1
ATOM 643 N N . ARG A 1 87 ? -0.356 2.186 9.119 1.00 96.25 87 ARG A N 1
ATOM 644 C CA . ARG A 1 87 ? -0.992 3.107 10.078 1.00 96.25 87 ARG A CA 1
ATOM 645 C C . ARG A 1 87 ? -2.510 3.085 9.954 1.00 96.25 87 ARG A C 1
ATOM 647 O O . ARG A 1 87 ? -3.200 2.990 10.968 1.00 96.25 87 ARG A O 1
ATOM 654 N N . ALA A 1 88 ? -3.024 3.086 8.723 1.00 96.56 88 ALA A N 1
ATOM 655 C CA . ALA A 1 88 ? -4.447 2.905 8.468 1.00 96.56 88 ALA A CA 1
ATOM 656 C C . ALA A 1 88 ? -4.943 1.571 9.056 1.00 96.56 88 ALA A C 1
ATOM 658 O O . ALA A 1 88 ? -5.928 1.549 9.786 1.00 96.56 88 ALA A O 1
ATOM 659 N N . SER A 1 89 ? -4.217 0.465 8.852 1.00 96.50 89 SER A N 1
ATOM 660 C CA . SER A 1 89 ? -4.551 -0.825 9.472 1.00 96.50 89 SER A CA 1
ATOM 661 C C . SER A 1 89 ? -4.616 -0.745 10.995 1.00 96.50 89 SER A C 1
ATOM 663 O O . SER A 1 89 ? -5.576 -1.240 11.584 1.00 96.50 89 SER A O 1
ATOM 665 N N . ALA A 1 90 ? -3.604 -0.158 11.637 1.00 96.56 90 ALA A N 1
ATOM 666 C CA . ALA A 1 90 ? -3.549 -0.047 13.092 1.00 96.56 90 ALA A CA 1
ATOM 667 C C . ALA A 1 90 ? -4.738 0.757 13.642 1.00 96.56 90 ALA A C 1
ATOM 669 O O . ALA A 1 90 ? -5.338 0.374 14.647 1.00 96.56 90 ALA A O 1
ATOM 670 N N . CYS A 1 91 ? -5.114 1.822 12.937 1.00 97.19 91 CYS A N 1
ATOM 671 C CA . CYS A 1 91 ? -6.267 2.650 13.259 1.00 97.19 91 CYS A CA 1
ATOM 672 C C . CYS A 1 91 ? -7.590 1.886 13.078 1.00 97.19 91 CYS A C 1
ATOM 674 O O . CYS A 1 91 ? -8.396 1.831 14.007 1.00 97.19 91 CYS A O 1
ATOM 676 N N . ALA A 1 92 ? -7.758 1.178 11.952 1.00 97.19 92 ALA A N 1
ATOM 677 C CA . ALA A 1 92 ? -8.954 0.388 11.643 1.00 97.19 92 ALA A CA 1
ATOM 678 C C . ALA A 1 92 ? -9.239 -0.707 12.678 1.00 97.19 92 ALA A C 1
ATOM 680 O O . ALA A 1 92 ? -10.396 -0.991 12.968 1.00 97.19 92 ALA A O 1
ATOM 681 N N . ARG A 1 93 ? -8.194 -1.315 13.262 1.00 96.75 93 ARG A N 1
ATOM 682 C CA . ARG A 1 93 ? -8.347 -2.316 14.337 1.00 96.75 93 ARG A CA 1
ATOM 683 C C . ARG A 1 93 ? -9.027 -1.751 15.582 1.00 96.75 93 ARG A C 1
ATOM 685 O O . ARG A 1 93 ? -9.649 -2.511 16.316 1.00 96.75 93 ARG A O 1
ATOM 692 N N . SER A 1 94 ? -8.862 -0.454 15.833 1.00 96.75 94 SER A N 1
ATOM 693 C CA . SER A 1 94 ? -9.453 0.230 16.986 1.00 96.75 94 SER A CA 1
ATOM 694 C C . SER A 1 94 ? -10.804 0.849 16.639 1.00 96.75 94 SER A C 1
ATOM 696 O O . SER A 1 94 ? -11.749 0.727 17.413 1.00 96.75 94 SER A O 1
ATOM 698 N N . ASN A 1 95 ? -10.893 1.509 15.482 1.00 97.31 95 ASN A N 1
ATOM 699 C CA . ASN A 1 95 ? -12.108 2.140 14.985 1.00 97.31 95 ASN A CA 1
ATOM 700 C C . ASN A 1 95 ? -12.130 2.113 13.439 1.00 97.31 95 ASN A C 1
ATOM 702 O O . ASN A 1 95 ? -11.483 2.952 12.811 1.00 97.31 95 ASN A O 1
ATOM 706 N N . PRO A 1 96 ? -12.856 1.176 12.803 1.00 96.31 96 PRO A N 1
ATOM 707 C CA . PRO A 1 96 ? -1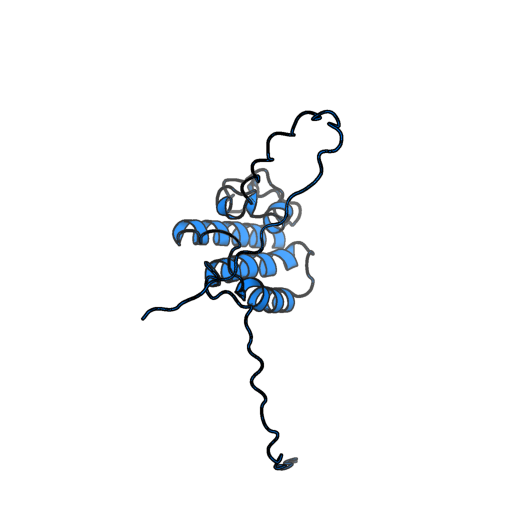2.913 1.074 11.342 1.00 96.31 96 PRO A CA 1
ATOM 708 C C . PRO A 1 96 ? -13.692 2.220 10.675 1.00 96.31 96 PRO A C 1
ATOM 710 O O . PRO A 1 96 ? -13.548 2.423 9.470 1.00 96.31 96 PRO A O 1
ATOM 713 N N . GLU A 1 97 ? -14.488 2.971 11.442 1.00 96.31 97 GLU A N 1
ATOM 714 C CA . GLU A 1 97 ? -15.249 4.138 10.975 1.00 96.31 97 GLU A CA 1
ATOM 715 C C . GLU A 1 97 ? -14.484 5.457 11.163 1.00 96.31 97 GLU A C 1
ATOM 717 O O . GLU A 1 97 ? -14.996 6.517 10.814 1.00 96.31 97 GLU A O 1
ATOM 722 N N . ALA A 1 98 ? -13.264 5.410 11.712 1.00 97.00 98 ALA A N 1
ATOM 723 C CA . ALA A 1 98 ? -12.428 6.593 11.859 1.00 97.00 98 ALA A CA 1
ATOM 724 C C . ALA A 1 98 ? -11.991 7.150 10.498 1.00 97.00 98 ALA A C 1
ATOM 726 O O . ALA A 1 98 ? -11.753 6.422 9.526 1.00 97.00 98 ALA A O 1
ATOM 727 N N . THR A 1 99 ? -11.776 8.455 10.477 1.00 97.38 99 THR A N 1
ATOM 728 C CA . THR A 1 99 ? -10.979 9.136 9.461 1.00 97.38 99 THR A CA 1
ATOM 729 C C . THR A 1 99 ? -9.491 8.972 9.764 1.00 97.38 99 THR A C 1
ATOM 731 O O . THR A 1 99 ? -9.075 8.793 10.911 1.00 97.38 99 THR A O 1
ATOM 734 N N . ALA A 1 100 ? -8.645 9.036 8.738 1.00 93.44 100 ALA A N 1
ATOM 735 C CA . ALA A 1 100 ? -7.201 8.890 8.895 1.00 93.44 100 ALA A CA 1
ATOM 736 C C . ALA A 1 100 ? -6.590 9.991 9.788 1.00 93.44 100 ALA A C 1
ATOM 738 O O . ALA A 1 100 ? -5.541 9.775 10.394 1.00 93.44 100 ALA A O 1
ATOM 739 N N . GLY A 1 101 ? -7.255 11.147 9.894 1.00 94.50 101 GLY A N 1
ATOM 740 C CA . GLY A 1 101 ? -6.911 12.263 10.774 1.00 94.50 101 GLY A CA 1
ATOM 741 C C . GLY A 1 101 ? -7.025 11.956 12.270 1.00 94.50 101 GLY A C 1
ATOM 742 O O . GLY A 1 101 ? -6.350 12.596 13.073 1.00 94.50 101 GLY A O 1
ATOM 743 N N . GLU A 1 102 ? -7.837 10.969 12.649 1.00 96.19 102 GLU A N 1
ATOM 744 C CA . GLU A 1 102 ? -8.076 10.580 14.048 1.00 96.19 102 GLU A CA 1
ATOM 745 C C . GLU A 1 102 ? -7.064 9.543 14.564 1.00 96.19 102 GLU A C 1
ATOM 747 O O . GLU A 1 102 ? -7.087 9.164 15.737 1.00 96.19 102 GLU A O 1
ATOM 752 N N . CYS A 1 103 ? -6.162 9.076 13.701 1.00 94.94 103 CYS A N 1
ATOM 753 C CA . CYS A 1 103 ? -5.165 8.068 14.034 1.00 94.94 103 CYS A CA 1
ATOM 754 C C . CYS A 1 103 ? -3.955 8.676 14.766 1.00 94.94 103 CYS A C 1
ATOM 756 O O . CYS A 1 103 ? -3.599 9.836 14.563 1.00 94.94 103 CYS A O 1
ATOM 758 N N . ALA A 1 104 ? -3.263 7.872 15.582 1.00 87.75 104 ALA A N 1
ATOM 759 C CA . ALA A 1 104 ? -1.942 8.236 16.089 1.00 87.75 104 ALA A CA 1
ATOM 760 C C . ALA A 1 104 ? -0.976 8.306 14.890 1.00 87.75 104 ALA A C 1
ATOM 762 O O . ALA A 1 104 ? -0.678 7.281 14.286 1.00 87.75 104 ALA A O 1
ATOM 763 N N . ASP A 1 105 ? -0.554 9.515 14.518 1.00 89.69 105 ASP A N 1
ATOM 764 C CA . ASP A 1 105 ? 0.249 9.848 13.327 1.00 89.69 105 ASP A CA 1
ATOM 765 C C . ASP A 1 105 ? -0.525 9.871 11.992 1.00 89.69 105 ASP A C 1
ATOM 767 O O . ASP A 1 105 ? -0.258 9.050 11.098 1.00 89.69 105 ASP A O 1
ATOM 771 N N . PRO A 1 106 ? -1.450 10.838 11.818 1.00 89.25 106 PRO A N 1
ATOM 772 C CA . PRO A 1 106 ? -2.286 10.920 10.630 1.00 89.25 106 PRO A CA 1
ATOM 773 C C . PRO A 1 106 ? -1.438 11.127 9.360 1.00 89.25 106 PRO A C 1
ATOM 775 O O . PRO A 1 106 ? -0.492 11.924 9.371 1.00 89.25 106 PRO A O 1
ATOM 778 N N . PRO A 1 107 ? -1.737 10.413 8.257 1.00 90.25 107 PRO A N 1
ATOM 779 C CA . PRO A 1 107 ? -1.090 10.648 6.970 1.00 90.25 107 PRO A CA 1
ATOM 780 C C . PRO A 1 107 ? -1.536 11.990 6.375 1.00 90.25 107 PRO A C 1
ATOM 782 O O . PRO A 1 107 ? -2.480 12.621 6.856 1.00 90.25 107 PRO A O 1
ATOM 785 N N . SER A 1 108 ? -0.919 12.404 5.263 1.00 89.75 108 SER A N 1
ATOM 786 C CA . SER A 1 108 ? -1.325 13.633 4.558 1.00 89.75 108 SER A CA 1
ATOM 787 C C . SER A 1 108 ? -2.777 13.580 4.059 1.00 89.75 108 SER A C 1
ATOM 789 O O . SER A 1 108 ? -3.377 14.610 3.768 1.00 89.75 108 SER A O 1
ATOM 791 N N . SER A 1 109 ? -3.356 12.381 3.965 1.00 88.81 109 SER A N 1
ATOM 792 C CA . SER A 1 109 ? -4.743 12.120 3.584 1.00 88.81 109 SER A CA 1
ATOM 793 C C . SER A 1 109 ? -5.694 12.046 4.789 1.00 88.81 109 SER A C 1
ATOM 795 O O . SER A 1 109 ? -6.466 11.093 4.896 1.00 88.81 109 SER A O 1
ATOM 797 N N . ALA A 1 110 ? -5.615 13.013 5.706 1.00 89.88 110 ALA A N 1
ATOM 798 C CA . ALA A 1 110 ? -6.348 13.003 6.978 1.00 89.88 110 ALA A CA 1
ATOM 799 C C . ALA A 1 110 ? -7.881 12.904 6.821 1.00 89.88 110 ALA A C 1
ATOM 801 O O . ALA A 1 110 ? -8.541 12.294 7.656 1.00 89.88 110 ALA A O 1
ATOM 802 N N . ASP A 1 111 ? -8.437 13.430 5.728 1.00 94.94 111 ASP A N 1
ATOM 803 C CA . ASP A 1 111 ? -9.889 13.465 5.496 1.00 94.94 111 ASP A CA 1
ATOM 804 C C . ASP A 1 111 ? -10.474 12.152 4.939 1.00 94.94 111 ASP A C 1
ATOM 806 O O . ASP A 1 111 ? -11.680 12.052 4.724 1.00 94.94 111 ASP A O 1
ATOM 810 N N . LEU A 1 112 ? -9.643 11.148 4.635 1.00 95.00 112 LEU A N 1
ATOM 811 C CA . LEU A 1 112 ? -10.129 9.864 4.124 1.00 95.00 112 LEU A CA 1
ATOM 812 C C . LEU A 1 112 ? -10.573 8.955 5.266 1.00 95.00 112 LEU A C 1
ATOM 814 O O . LEU A 1 112 ? -9.836 8.793 6.236 1.00 95.00 112 LEU A O 1
ATOM 818 N N . ASP A 1 113 ? -11.701 8.262 5.097 1.00 97.62 113 ASP A N 1
ATOM 819 C CA . ASP A 1 113 ? -12.038 7.125 5.956 1.00 97.62 113 ASP A CA 1
ATOM 820 C C . ASP A 1 113 ? -10.902 6.099 5.909 1.00 97.62 113 ASP A C 1
ATOM 822 O O . ASP A 1 113 ? -10.407 5.745 4.829 1.00 97.62 113 ASP A O 1
ATOM 826 N N . VAL A 1 114 ? -10.503 5.575 7.066 1.00 97.56 114 VAL A N 1
ATOM 827 C CA . VAL A 1 114 ? -9.371 4.647 7.183 1.00 97.56 114 VAL A CA 1
ATOM 828 C C . VAL A 1 114 ? -9.555 3.431 6.270 1.00 97.56 114 VAL A C 1
ATOM 830 O O . VAL A 1 114 ? -8.635 3.029 5.554 1.00 97.56 114 VAL A O 1
ATOM 833 N N . CYS A 1 115 ? -10.760 2.867 6.222 1.00 98.12 115 CYS A N 1
ATOM 834 C CA . CYS A 1 115 ? -11.039 1.727 5.356 1.00 98.12 115 CYS A CA 1
ATOM 835 C C . CYS A 1 115 ? -11.178 2.104 3.871 1.00 98.12 115 CYS A C 1
ATOM 837 O O . CYS A 1 115 ? -10.873 1.283 3.000 1.00 98.12 115 CYS A O 1
ATOM 839 N N . ALA A 1 116 ? -11.547 3.349 3.546 1.00 97.62 116 ALA A N 1
ATOM 840 C CA . ALA A 1 116 ? -11.475 3.842 2.170 1.00 97.62 116 ALA A CA 1
ATOM 841 C C . ALA A 1 116 ? -10.017 3.989 1.704 1.00 97.62 116 ALA A C 1
ATOM 843 O O . ALA A 1 116 ? -9.708 3.637 0.564 1.00 97.62 116 ALA A O 1
ATOM 844 N N . LEU A 1 117 ? -9.118 4.430 2.591 1.00 97.19 117 LEU A N 1
ATOM 845 C CA . LEU A 1 117 ? -7.677 4.498 2.342 1.00 97.19 117 LEU A CA 1
ATOM 846 C C . LEU A 1 117 ? -7.069 3.104 2.102 1.00 97.19 117 LEU A C 1
ATOM 848 O O . LEU A 1 117 ? -6.294 2.930 1.167 1.00 97.19 117 LEU A O 1
ATOM 852 N N . VAL A 1 118 ? -7.460 2.086 2.875 1.00 97.50 118 VAL A N 1
ATOM 853 C CA . VAL A 1 118 ? -7.018 0.692 2.652 1.00 97.50 118 VAL A CA 1
ATOM 854 C C . VAL A 1 118 ? -7.481 0.154 1.292 1.00 97.50 118 VAL A C 1
ATOM 856 O O . VAL A 1 118 ? -6.724 -0.524 0.587 1.00 97.50 118 VAL A O 1
ATOM 859 N N . ARG A 1 119 ? -8.731 0.449 0.910 1.00 97.62 119 ARG A N 1
ATOM 860 C CA . ARG A 1 119 ? -9.310 0.003 -0.365 1.00 97.62 119 ARG A CA 1
ATOM 861 C C . ARG A 1 119 ? -8.619 0.657 -1.562 1.00 97.62 119 ARG A C 1
ATOM 863 O O . ARG A 1 119 ? -8.286 -0.054 -2.511 1.00 97.62 119 ARG A O 1
ATOM 870 N N . SER A 1 120 ? -8.388 1.964 -1.479 1.00 97.12 120 SER A N 1
ATOM 871 C CA . SER A 1 120 ? -7.868 2.810 -2.556 1.00 97.12 120 SER A CA 1
ATOM 872 C C . SER A 1 120 ? -6.658 3.623 -2.080 1.00 97.12 120 SER A C 1
ATOM 874 O O . SER A 1 120 ? -6.765 4.847 -1.925 1.00 97.12 120 SER A O 1
ATOM 876 N N . PRO A 1 121 ? -5.507 2.969 -1.821 1.00 97.19 121 PRO A N 1
ATOM 877 C CA . PRO A 1 121 ? -4.320 3.639 -1.297 1.00 97.19 121 PRO A CA 1
ATOM 878 C C . PRO A 1 121 ? -3.813 4.735 -2.232 1.00 97.19 121 PRO A C 1
ATOM 880 O O . PRO A 1 121 ? -3.296 5.735 -1.760 1.00 97.19 121 PRO A O 1
ATOM 883 N N . GLU A 1 122 ? -4.029 4.622 -3.543 1.00 96.50 122 GLU A N 1
ATOM 884 C CA . GLU A 1 122 ? -3.650 5.619 -4.547 1.00 96.50 122 GLU A CA 1
ATOM 885 C C . GLU A 1 122 ? -4.248 7.020 -4.326 1.00 96.50 122 GLU A C 1
ATOM 887 O O . GLU A 1 122 ? -3.763 7.986 -4.915 1.00 96.50 122 GLU A O 1
ATOM 892 N N . ARG A 1 123 ? -5.279 7.140 -3.474 1.00 96.12 123 ARG A N 1
ATOM 893 C CA . ARG A 1 123 ? -5.863 8.423 -3.054 1.00 96.12 123 ARG A CA 1
ATOM 894 C C . ARG A 1 123 ? -5.021 9.153 -2.006 1.00 96.12 123 ARG A C 1
ATOM 896 O O . ARG A 1 123 ? -5.199 10.358 -1.840 1.00 96.12 123 ARG A O 1
ATOM 903 N N . ALA A 1 124 ? -4.132 8.454 -1.301 1.00 96.62 124 ALA A N 1
ATOM 904 C CA . ALA A 1 124 ? -3.161 9.089 -0.424 1.00 96.62 124 ALA A CA 1
ATOM 905 C C . ALA A 1 124 ? -1.972 9.626 -1.234 1.00 96.62 124 ALA A C 1
ATOM 907 O O . ALA A 1 124 ? -1.443 8.904 -2.087 1.00 96.62 124 ALA A O 1
ATOM 908 N N . PRO A 1 125 ? -1.496 10.854 -0.953 1.00 96.75 125 PRO A N 1
ATOM 909 C CA . PRO A 1 125 ? -0.338 11.430 -1.635 1.00 96.75 125 PRO A CA 1
ATOM 910 C C . PRO A 1 125 ? 0.901 10.525 -1.612 1.00 96.75 125 PRO A C 1
ATOM 912 O O . PRO A 1 125 ? 1.621 10.429 -2.604 1.00 96.75 125 PRO A O 1
ATOM 915 N N . GLU A 1 126 ? 1.123 9.808 -0.509 1.00 97.50 126 GLU A N 1
ATOM 916 C CA . GLU A 1 126 ? 2.253 8.896 -0.317 1.00 97.50 126 GLU A CA 1
ATOM 917 C C . GLU A 1 126 ? 2.217 7.685 -1.264 1.00 97.50 126 GLU A C 1
ATOM 919 O O . GLU A 1 126 ? 3.258 7.106 -1.563 1.00 97.50 126 GLU A O 1
ATOM 924 N N . CYS A 1 127 ? 1.035 7.326 -1.764 1.00 97.50 127 CYS A N 1
ATOM 925 C CA . CYS A 1 127 ? 0.787 6.192 -2.650 1.00 97.50 127 CYS A CA 1
ATOM 926 C C . CYS A 1 127 ? 0.338 6.624 -4.057 1.00 97.50 127 CYS A C 1
ATOM 928 O O . CYS A 1 127 ? -0.041 5.777 -4.868 1.00 97.50 127 CYS A O 1
ATOM 930 N N . ALA A 1 128 ? 0.380 7.922 -4.384 1.00 96.19 128 ALA A N 1
ATOM 931 C CA . ALA A 1 128 ? -0.173 8.464 -5.628 1.00 96.19 128 ALA A CA 1
ATOM 932 C C . ALA A 1 128 ? 0.440 7.850 -6.901 1.00 96.19 128 ALA A C 1
ATOM 934 O O . ALA A 1 128 ? -0.214 7.809 -7.942 1.00 96.19 128 ALA A O 1
ATOM 935 N N . PHE A 1 129 ? 1.657 7.295 -6.818 1.00 95.06 129 PHE A N 1
ATOM 936 C CA . PHE A 1 129 ? 2.288 6.556 -7.918 1.00 95.06 129 PHE A CA 1
ATOM 937 C C . PHE A 1 129 ? 1.473 5.333 -8.374 1.00 95.06 129 PHE A C 1
ATOM 939 O O . PHE A 1 129 ? 1.653 4.869 -9.496 1.00 95.06 129 PHE A O 1
ATOM 946 N N . LEU A 1 130 ? 0.564 4.812 -7.543 1.00 95.19 130 LEU A N 1
ATOM 947 C CA . LEU A 1 130 ? -0.353 3.722 -7.888 1.00 95.19 130 LEU A CA 1
ATOM 948 C C . LEU A 1 130 ? -1.525 4.164 -8.777 1.00 95.19 130 LEU A C 1
ATOM 950 O O . LEU A 1 130 ? -2.185 3.314 -9.381 1.00 95.19 130 LEU A O 1
ATOM 954 N N . SER A 1 131 ? -1.780 5.466 -8.914 1.00 92.88 131 SER A N 1
ATOM 955 C CA . SER A 1 131 ? -2.824 5.966 -9.808 1.00 92.88 131 SER A CA 1
ATOM 956 C C . SER A 1 131 ? -2.450 5.703 -11.265 1.00 92.88 131 SER A C 1
ATOM 958 O O . SER A 1 131 ? -1.317 5.931 -11.693 1.00 92.88 131 SER A O 1
ATOM 960 N N . VAL A 1 132 ? -3.392 5.176 -12.049 1.00 80.00 132 VAL A N 1
ATOM 961 C CA . VAL A 1 132 ? -3.239 5.122 -13.509 1.00 80.00 132 VAL A CA 1
ATOM 962 C C . VAL A 1 132 ? -3.330 6.561 -14.003 1.00 80.00 132 VAL A C 1
ATOM 964 O O . VAL A 1 132 ? -4.339 7.224 -13.763 1.00 80.00 132 VAL A O 1
ATOM 967 N N . ALA A 1 133 ? -2.272 7.062 -14.648 1.00 71.19 133 ALA A N 1
ATOM 968 C CA . ALA A 1 133 ? -2.360 8.343 -15.336 1.00 71.19 133 ALA A CA 1
ATOM 969 C C . ALA A 1 133 ? -3.561 8.269 -16.292 1.00 71.19 133 ALA A C 1
ATOM 971 O O . ALA A 1 133 ? -3.677 7.260 -16.995 1.00 71.19 133 ALA A O 1
ATOM 972 N N . PRO A 1 134 ? -4.460 9.269 -16.314 1.00 70.00 134 PRO A N 1
ATOM 973 C CA . PRO A 1 134 ? -5.565 9.270 -17.256 1.00 70.00 134 PRO A CA 1
ATOM 974 C C . PRO A 1 134 ? -4.992 9.013 -18.644 1.00 70.00 134 PRO A C 1
ATOM 976 O O . PRO A 1 134 ? -4.112 9.753 -19.088 1.00 70.00 134 PRO A O 1
ATOM 979 N N . VAL A 1 135 ? -5.435 7.938 -19.301 1.00 70.06 135 VAL A N 1
ATOM 980 C CA . VAL A 1 135 ? -5.072 7.725 -20.700 1.00 70.06 135 VAL A CA 1
ATOM 981 C C . VAL A 1 135 ? -5.586 8.969 -21.415 1.00 70.06 135 VAL A C 1
ATOM 983 O O . VAL A 1 135 ? -6.786 9.242 -21.292 1.00 70.06 135 VAL A O 1
ATOM 986 N N . PRO A 1 136 ? -4.726 9.773 -22.071 1.00 72.19 136 PRO A N 1
ATOM 987 C CA . PRO A 1 136 ? -5.204 10.916 -22.822 1.00 72.19 136 PRO A CA 1
ATOM 988 C C . PRO A 1 136 ? -6.214 10.360 -23.814 1.00 72.19 136 PRO A C 1
ATOM 990 O O . PRO A 1 136 ? -5.859 9.573 -24.692 1.00 72.19 136 PRO A O 1
ATOM 993 N N . MET A 1 137 ? -7.491 10.678 -23.597 1.00 76.19 137 MET A N 1
ATOM 994 C CA . MET A 1 137 ? -8.522 10.245 -24.519 1.00 76.19 137 MET A CA 1
ATOM 995 C C . MET A 1 137 ? -8.121 10.835 -25.869 1.00 76.19 137 MET A C 1
ATOM 997 O O . MET A 1 137 ? -7.844 12.041 -25.923 1.00 76.19 137 MET A O 1
ATOM 1001 N N . PRO A 1 138 ? -8.018 10.023 -26.937 1.00 75.69 138 PRO A N 1
ATOM 1002 C CA . PRO A 1 138 ? -7.811 10.587 -28.257 1.00 75.69 138 PRO A CA 1
ATOM 1003 C C . PRO A 1 138 ? -8.893 11.652 -28.455 1.00 75.69 138 PRO A C 1
ATOM 1005 O O . PRO A 1 138 ? -10.024 11.436 -28.001 1.00 75.69 138 PRO A O 1
ATOM 1008 N N . PRO A 1 139 ? -8.559 12.816 -29.043 1.00 73.31 139 PRO A N 1
ATOM 1009 C CA . PRO A 1 139 ? -9.552 13.854 -29.268 1.00 73.31 139 PRO A CA 1
ATOM 1010 C C . PRO A 1 139 ? -10.744 13.189 -29.943 1.00 73.31 139 PRO A C 1
ATOM 1012 O O . PRO A 1 139 ? -10.553 12.513 -30.956 1.00 73.31 139 PRO A O 1
ATOM 1015 N N . SER A 1 140 ? -11.929 13.298 -29.335 1.00 75.00 140 SER A N 1
ATOM 1016 C CA . SER A 1 140 ? -13.162 12.740 -29.880 1.00 75.00 140 SER A CA 1
ATOM 1017 C C . SER A 1 140 ? -13.276 13.239 -31.310 1.00 75.00 140 SER A C 1
ATOM 1019 O O . SER A 1 140 ? -13.566 14.416 -31.529 1.00 75.00 140 SER A O 1
ATOM 1021 N N . GLY A 1 141 ? -12.932 12.377 -32.270 1.00 67.50 141 GLY A N 1
ATOM 1022 C CA . GLY A 1 141 ? -12.923 12.731 -33.676 1.00 67.50 141 GLY A CA 1
ATOM 1023 C C . GLY A 1 141 ? -14.318 13.218 -34.008 1.00 67.50 141 GLY A C 1
ATOM 1024 O O . GLY A 1 141 ? -15.275 12.449 -33.905 1.00 67.50 141 GLY A O 1
ATOM 1025 N N . GLY A 1 142 ? -14.442 14.512 -34.313 1.00 62.72 142 GLY A N 1
ATOM 1026 C CA . GLY A 1 142 ? -15.695 15.083 -34.777 1.00 62.72 142 GLY A CA 1
ATOM 1027 C C . GLY A 1 142 ? -16.212 14.223 -35.920 1.00 62.72 142 GLY A C 1
ATOM 1028 O O . GLY A 1 142 ? -15.416 13.793 -36.753 1.00 62.72 142 GLY A O 1
ATOM 1029 N N . ALA A 1 143 ? -17.512 13.930 -35.899 1.00 66.38 143 ALA A N 1
ATOM 1030 C CA . ALA A 1 143 ? -18.199 13.097 -36.876 1.00 66.38 143 ALA A CA 1
ATOM 1031 C C . ALA A 1 143 ? -17.723 13.419 -38.304 1.00 66.38 143 ALA A C 1
ATOM 1033 O O . ALA A 1 143 ? -18.141 14.405 -38.911 1.00 66.38 143 ALA A O 1
ATOM 1034 N N . GLY A 1 144 ? -16.803 12.600 -38.813 1.00 60.56 144 GLY A N 1
ATOM 1035 C CA . GLY A 1 144 ? -16.364 12.640 -40.195 1.00 60.56 144 GLY A CA 1
ATOM 1036 C C . GLY A 1 144 ? -17.476 12.031 -41.022 1.00 60.56 144 GLY A C 1
ATOM 1037 O O . GLY A 1 144 ? -17.763 10.844 -40.886 1.00 60.56 144 GLY A O 1
ATOM 1038 N N . ALA A 1 145 ? -18.142 12.876 -41.802 1.00 60.41 145 ALA A N 1
ATOM 1039 C CA . ALA A 1 145 ? -19.209 12.493 -42.705 1.00 60.41 145 ALA A CA 1
ATOM 1040 C C . ALA A 1 145 ? -18.799 11.292 -43.566 1.00 60.41 145 ALA A C 1
ATOM 1042 O O . ALA A 1 145 ? -17.691 11.241 -44.100 1.00 60.41 145 ALA A O 1
ATOM 1043 N N . SER A 1 146 ? -19.730 10.351 -43.697 1.00 62.19 146 SER A N 1
ATOM 1044 C CA . SER A 1 146 ? -19.693 9.233 -44.628 1.00 62.19 146 SER A CA 1
ATOM 1045 C C . SER A 1 146 ? -19.295 9.719 -46.026 1.00 62.19 146 SER A C 1
ATOM 1047 O O . SER A 1 146 ? -20.086 10.363 -46.708 1.00 62.19 146 SER A O 1
ATOM 1049 N N . GLY A 1 147 ? -18.056 9.436 -46.425 1.00 64.06 147 GLY A N 1
ATOM 1050 C CA . GLY A 1 147 ? -17.571 9.577 -47.792 1.00 64.06 147 GLY A CA 1
ATOM 1051 C C . GLY A 1 147 ? -17.562 8.205 -48.452 1.00 64.06 147 GLY A C 1
ATOM 1052 O O . GLY A 1 147 ? -16.901 7.287 -47.972 1.00 64.06 147 GLY A O 1
ATOM 1053 N N . GLU A 1 148 ? -18.358 8.072 -49.505 1.00 62.62 148 GLU A N 1
ATOM 1054 C CA . GLU A 1 148 ? -18.579 6.858 -50.282 1.00 62.62 148 GLU A CA 1
ATOM 1055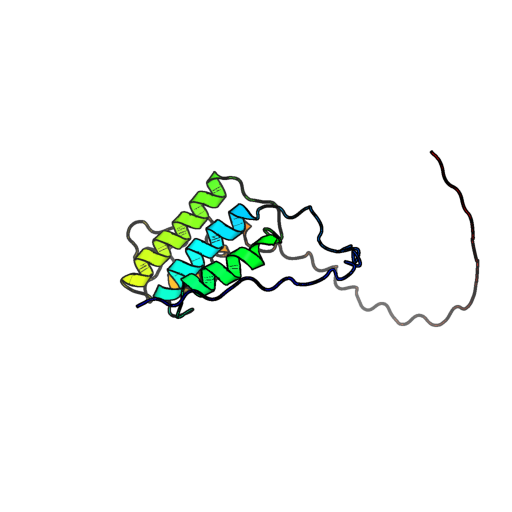 C C . GLU A 1 148 ? -17.321 6.328 -50.997 1.00 62.62 148 GLU A C 1
ATOM 1057 O O . GLU A 1 148 ? -16.426 7.074 -51.385 1.00 62.62 148 GLU A O 1
ATOM 1062 N N . ALA A 1 149 ? -17.326 5.000 -51.152 1.00 62.00 149 ALA A N 1
ATOM 1063 C CA . ALA A 1 149 ? -16.650 4.129 -52.114 1.00 62.00 149 ALA A CA 1
ATOM 1064 C C . ALA A 1 149 ? -15.543 4.699 -53.031 1.00 62.00 149 ALA A C 1
ATOM 1066 O O . ALA A 1 149 ? -15.783 5.512 -53.920 1.00 62.00 149 ALA A O 1
ATOM 1067 N N . GLY A 1 150 ? -14.364 4.075 -52.942 1.00 61.19 150 GLY A N 1
ATOM 1068 C CA . GLY A 1 150 ? -13.343 4.066 -53.989 1.00 61.19 150 GLY A CA 1
ATOM 1069 C C . GLY A 1 150 ? -12.597 2.733 -53.968 1.00 61.19 150 GLY A C 1
ATOM 1070 O O . GLY A 1 150 ? -11.903 2.424 -53.003 1.00 61.19 150 GLY A O 1
ATOM 1071 N N . THR A 1 151 ? -12.821 1.923 -54.995 1.00 59.84 151 THR A N 1
ATOM 1072 C CA . THR A 1 151 ? -12.273 0.583 -55.212 1.00 59.84 151 THR A CA 1
ATOM 1073 C C . THR A 1 151 ? -10.789 0.583 -55.617 1.00 59.84 151 THR A C 1
ATOM 1075 O O . THR A 1 151 ? -10.281 1.548 -56.177 1.00 59.84 151 THR A O 1
ATOM 1078 N N . ASP A 1 152 ? -10.167 -0.578 -55.377 1.00 61.81 152 ASP A N 1
ATOM 1079 C CA . ASP A 1 152 ? -9.001 -1.176 -56.049 1.00 61.81 152 ASP A CA 1
ATOM 1080 C C . ASP A 1 152 ? -7.596 -0.582 -55.844 1.00 61.81 152 ASP A C 1
ATOM 1082 O O . ASP A 1 152 ? -7.236 0.457 -56.389 1.00 61.81 152 ASP A O 1
ATOM 1086 N N . SER A 1 153 ? -6.704 -1.379 -55.242 1.00 66.44 153 SER A N 1
ATOM 1087 C CA . SER A 1 153 ? -5.590 -1.986 -55.996 1.00 66.44 153 SER A CA 1
ATOM 1088 C C . SER A 1 153 ? -4.733 -2.898 -55.121 1.00 66.44 153 SER A C 1
ATOM 1090 O O . SER A 1 153 ? -4.283 -2.540 -54.036 1.00 66.44 153 SER A O 1
ATOM 1092 N N . ALA A 1 154 ? -4.508 -4.100 -55.642 1.00 62.22 154 ALA A N 1
ATOM 1093 C CA . ALA A 1 154 ? -3.581 -5.087 -55.128 1.00 62.22 154 ALA A CA 1
ATOM 1094 C C . ALA A 1 154 ? -2.124 -4.671 -55.370 1.00 62.22 154 ALA A C 1
ATOM 1096 O O . ALA A 1 154 ? -1.787 -4.253 -56.475 1.00 62.22 154 ALA A O 1
ATOM 1097 N N . THR A 1 155 ? -1.246 -4.964 -54.410 1.00 64.69 155 THR A N 1
ATOM 1098 C CA . THR A 1 155 ? 0.146 -5.301 -54.732 1.00 64.69 155 THR A CA 1
ATOM 1099 C C . THR A 1 155 ? 0.697 -6.287 -53.711 1.00 64.69 155 THR A C 1
ATOM 1101 O O . THR A 1 155 ? 0.966 -5.954 -52.560 1.00 64.69 155 THR A O 1
ATOM 1104 N N . ALA A 1 156 ? 0.850 -7.531 -54.158 1.00 62.56 156 ALA A N 1
ATOM 1105 C CA . ALA A 1 156 ? 1.661 -8.537 -53.499 1.00 62.56 156 ALA A CA 1
ATOM 1106 C C . ALA A 1 156 ? 3.138 -8.125 -53.596 1.00 62.56 156 ALA A C 1
ATOM 1108 O O . ALA A 1 156 ? 3.644 -7.892 -54.692 1.00 62.56 156 ALA A O 1
ATOM 1109 N N . GLY A 1 157 ? 3.821 -8.048 -52.455 1.00 64.31 157 GLY A N 1
ATOM 1110 C CA . GLY A 1 157 ? 5.260 -7.821 -52.371 1.00 64.31 157 GLY A CA 1
ATOM 1111 C C . GLY A 1 157 ? 5.893 -8.876 -51.477 1.00 64.31 157 GLY A C 1
ATOM 1112 O O . GLY A 1 157 ? 5.885 -8.743 -50.258 1.00 64.31 157 GLY A O 1
ATOM 1113 N N . ALA A 1 158 ? 6.397 -9.940 -52.098 1.00 62.41 158 ALA A N 1
ATOM 1114 C CA . ALA A 1 158 ? 7.245 -10.942 -51.471 1.00 62.41 158 ALA A CA 1
ATOM 1115 C C . ALA A 1 158 ? 8.725 -10.542 -51.607 1.00 62.41 158 ALA A C 1
ATOM 1117 O O . ALA A 1 158 ? 9.146 -10.085 -52.667 1.00 62.41 158 ALA A O 1
ATOM 1118 N N . GLY A 1 159 ? 9.504 -10.783 -50.553 1.00 63.72 159 GLY A N 1
ATOM 1119 C CA . GLY A 1 159 ? 10.970 -10.692 -50.519 1.00 63.72 159 GLY A CA 1
ATOM 1120 C C . GLY A 1 159 ? 11.417 -10.212 -49.135 1.00 63.72 159 GLY A C 1
ATOM 1121 O O . GLY A 1 159 ? 10.931 -9.192 -48.676 1.00 63.72 159 GLY A O 1
ATOM 1122 N N . GLY A 1 160 ? 12.257 -10.887 -48.356 1.00 64.38 160 GLY A N 1
ATOM 1123 C CA . GLY A 1 160 ? 13.262 -11.901 -48.662 1.00 64.38 160 GLY A CA 1
ATOM 1124 C C . GLY A 1 160 ? 14.614 -11.425 -48.105 1.00 64.38 160 GLY A C 1
ATOM 1125 O O . GLY A 1 160 ? 14.994 -10.294 -48.384 1.00 64.38 160 GLY A O 1
ATOM 1126 N N . SER A 1 161 ? 15.310 -12.316 -47.382 1.00 59.59 161 SER A N 1
ATOM 1127 C CA . SER A 1 161 ? 16.720 -12.240 -46.919 1.00 59.59 161 SER A CA 1
ATOM 1128 C C . SER A 1 161 ? 16.983 -11.347 -45.687 1.00 59.59 161 SER A C 1
ATOM 1130 O O . SER A 1 161 ? 16.614 -10.183 -45.677 1.00 59.59 161 SER A O 1
ATOM 1132 N N . ALA A 1 162 ? 17.441 -11.847 -44.531 1.00 58.53 162 ALA A N 1
ATOM 1133 C CA . ALA A 1 162 ? 18.666 -12.598 -44.193 1.00 58.53 162 ALA A CA 1
ATOM 1134 C C . ALA A 1 162 ? 19.941 -11.743 -44.254 1.00 58.53 162 ALA A C 1
ATOM 1136 O O . ALA A 1 162 ? 20.314 -11.341 -45.346 1.00 58.53 162 ALA A O 1
ATOM 1137 N N . GLU A 1 163 ? 20.580 -11.530 -43.091 1.00 53.34 163 GLU A N 1
ATOM 1138 C CA . GLU A 1 163 ? 22.037 -11.401 -42.841 1.00 53.34 163 GLU A CA 1
ATOM 1139 C C . GLU A 1 163 ? 22.286 -10.853 -41.415 1.00 53.34 163 GLU A C 1
ATOM 1141 O O . GLU A 1 163 ? 21.426 -10.145 -40.887 1.00 53.34 163 GLU A O 1
ATOM 1146 N N . PRO A 1 164 ? 23.488 -11.016 -40.838 1.00 66.00 164 PRO A N 1
ATOM 1147 C CA . PRO A 1 164 ? 24.263 -12.236 -40.600 1.00 66.00 164 PRO A CA 1
ATOM 1148 C C . PRO A 1 164 ? 24.289 -12.654 -39.112 1.00 66.00 164 PRO A C 1
ATOM 1150 O O . PRO A 1 164 ? 24.093 -11.794 -38.222 1.00 66.00 164 PRO A O 1
#

Secondary structure (DSSP, 8-state):
--------------------TT--S----HHHHHHHHHHHHHHHHHTTS-S-HHHHHHHHHHHGGG--SSPPPPHHHHHHHHHHHHHHHHHHHH-TT-BGGGSSS--S-TTSBHHHHHH-GGGSGGGGGGSPPPP-PPP-------------------------

Foldseek 3Di:
DDDDDDDDDDDDDDDDPDPPPPPDPPAAALVLQLLLQLLLLLLCCLLVNDVDSVVSSVVSNVVSVSHQPDHHDPPQLSVLLSVQSNQLSVVSNVPQQAFLLPTPDRAPRRRHRSVNCSVCVCVGPSNVRSDDDPPPDDPPPPPDDDDDDDDDDDDDDDDDDDDD